Protein AF-A0A4Q3DM27-F1 (afdb_monomer)

Sequence (124 aa):
MTEWLHIIGFGEGELPTLPHADAVIGPQRIIDRLQAASATHARLIPWRSLKLDDMIAHITALRGTRTIMLASGDPLWFGMGATLTRHLASDEFRVTPHASSFQYAAARLRWPLQHVATLSAHAR

Secondary structure (DSSP, 8-state):
----EEEEEE-SSSPPPPPS-SEEEE-HHHHHHHHHTT--SSEEEE---SSHHHHHHHHHTTTTS-EEEEEES-TTSSSHHHHHTTTS-TTTEEEE----HHHHHHHHHT--GGG---------

Nearest PDB structures (foldseek):
  3nut-assembly1_D  TM=7.123E-01  e=5.748E-05  Rhodobacter capsulatus
  2bb3-assembly2_B-3  TM=6.932E-01  e=5.396E-05  Archaeoglobus fulgidus DSM 4304
  1pjs-assembly1_A  TM=6.634E-01  e=4.925E-04  Salmonella enterica subsp. enterica serovar Typhimurium
  2ybq-assembly1_A-2  TM=7.475E-01  e=2.243E-03  Pseudomonas aeruginosa PAO1
  2ybo-assembly1_A-2  TM=7.248E-01  e=4.788E-03  Pseudomonas aeruginosa PAO1

pLDDT: mean 93.36, std 6.55, range [55.78, 98.19]

Structure (mmCIF, N/CA/C/O backbone):
data_AF-A0A4Q3DM27-F1
#
_entry.id   AF-A0A4Q3DM27-F1
#
loop_
_atom_site.group_PDB
_atom_site.id
_atom_site.type_symbol
_atom_site.label_atom_id
_atom_site.label_alt_id
_atom_site.label_comp_id
_atom_site.label_asym_id
_atom_site.label_entity_id
_atom_site.label_seq_id
_atom_site.pdbx_PDB_ins_code
_atom_site.Cartn_x
_atom_site.Cartn_y
_atom_site.Cartn_z
_atom_site.occupancy
_atom_site.B_iso_or_equiv
_atom_site.auth_seq_id
_atom_site.auth_comp_id
_atom_site.auth_asym_id
_atom_site.auth_atom_id
_atom_site.pdbx_PDB_model_num
ATOM 1 N N . MET A 1 1 ? -17.578 -12.152 7.522 1.00 58.34 1 MET A N 1
ATOM 2 C CA . MET A 1 1 ? -17.292 -10.944 8.333 1.00 58.34 1 MET A CA 1
ATOM 3 C C . MET A 1 1 ? -17.288 -9.749 7.380 1.00 58.34 1 MET A C 1
ATOM 5 O O . MET A 1 1 ? -17.387 -9.977 6.182 1.00 58.34 1 MET A O 1
ATOM 9 N N . THR A 1 2 ? -17.304 -8.498 7.844 1.00 83.19 2 THR A N 1
ATOM 10 C CA . THR A 1 2 ? -17.316 -7.331 6.936 1.00 83.19 2 THR A CA 1
ATOM 11 C C . THR A 1 2 ? -15.898 -6.923 6.556 1.00 83.19 2 THR A C 1
ATOM 13 O O . THR A 1 2 ? -15.044 -6.813 7.437 1.00 83.19 2 THR A O 1
ATOM 16 N N . GLU A 1 3 ? -15.678 -6.655 5.269 1.00 93.31 3 GLU A N 1
ATOM 17 C CA . GLU A 1 3 ? -14.461 -6.038 4.740 1.00 93.31 3 GLU A CA 1
ATOM 18 C C . GLU A 1 3 ? -14.107 -4.790 5.562 1.00 93.31 3 GLU A C 1
ATOM 20 O O . GLU A 1 3 ? -14.863 -3.816 5.596 1.00 93.31 3 GLU A O 1
ATOM 25 N N . TRP A 1 4 ? -12.970 -4.829 6.254 1.00 97.25 4 TRP A N 1
ATOM 26 C CA . TRP A 1 4 ? -12.508 -3.722 7.094 1.00 97.25 4 TRP A CA 1
ATOM 27 C C . TRP A 1 4 ? -11.263 -3.049 6.514 1.00 97.25 4 TRP A C 1
ATOM 29 O O . TRP A 1 4 ? -11.008 -1.889 6.830 1.00 97.25 4 TRP A O 1
ATOM 39 N N . LEU A 1 5 ? -10.509 -3.741 5.653 1.00 98.00 5 LEU A N 1
ATOM 40 C CA . LEU A 1 5 ? -9.277 -3.238 5.055 1.00 98.00 5 LEU A CA 1
ATOM 41 C C . LEU A 1 5 ? -9.419 -3.032 3.543 1.00 98.00 5 LEU A C 1
ATOM 43 O O . LEU A 1 5 ? -9.641 -3.971 2.783 1.00 98.00 5 LEU A O 1
ATOM 47 N N . HIS A 1 6 ? -9.177 -1.812 3.075 1.00 97.88 6 HIS A N 1
ATOM 48 C CA . HIS A 1 6 ? -9.073 -1.505 1.652 1.00 97.88 6 HIS A CA 1
ATOM 49 C C . HIS A 1 6 ? -7.629 -1.168 1.291 1.00 97.88 6 HIS A C 1
ATOM 51 O O . HIS A 1 6 ? -7.089 -0.149 1.712 1.00 97.88 6 HIS A O 1
ATOM 57 N N . ILE A 1 7 ? -6.992 -2.023 0.497 1.00 97.56 7 ILE A N 1
ATOM 58 C CA . ILE A 1 7 ? -5.620 -1.821 0.040 1.00 97.56 7 ILE A CA 1
ATOM 59 C C . ILE A 1 7 ? -5.645 -1.100 -1.310 1.00 97.56 7 ILE A C 1
ATOM 61 O O . ILE A 1 7 ? -6.122 -1.656 -2.297 1.00 97.56 7 ILE A O 1
ATOM 65 N N . ILE A 1 8 ? -5.133 0.128 -1.364 1.00 97.44 8 ILE A N 1
ATOM 66 C CA . ILE A 1 8 ? -5.160 0.971 -2.565 1.00 97.44 8 ILE A CA 1
ATOM 67 C C . ILE A 1 8 ? -3.738 1.183 -3.083 1.00 97.44 8 ILE A C 1
ATOM 69 O O . ILE A 1 8 ? -2.877 1.729 -2.386 1.00 97.44 8 ILE A O 1
ATOM 73 N N . GLY A 1 9 ? -3.520 0.760 -4.326 1.00 96.56 9 GLY A N 1
ATOM 74 C CA . GLY A 1 9 ? -2.342 1.089 -5.115 1.00 96.56 9 GLY A CA 1
ATOM 75 C C . GLY A 1 9 ? -2.326 2.563 -5.523 1.00 96.56 9 GLY A C 1
ATOM 76 O O . GLY A 1 9 ? -3.360 3.105 -5.911 1.00 96.56 9 GLY A O 1
ATOM 77 N N . PHE A 1 10 ? -1.165 3.217 -5.483 1.00 94.62 10 PHE A N 1
ATOM 78 C CA . PHE A 1 10 ? -1.011 4.595 -5.967 1.00 94.62 10 PHE A CA 1
ATOM 79 C C . PHE A 1 10 ? 0.326 4.831 -6.687 1.00 94.62 10 PHE A C 1
ATOM 81 O O . PHE A 1 10 ? 1.315 4.136 -6.450 1.00 94.62 10 PHE A O 1
ATOM 88 N N . GLY A 1 11 ? 0.357 5.822 -7.580 1.00 91.00 11 GLY A N 1
ATOM 89 C CA . GLY A 1 11 ? 1.551 6.239 -8.321 1.00 91.00 11 GLY A CA 1
ATOM 90 C C . GLY A 1 11 ? 2.255 7.465 -7.730 1.00 91.00 11 GLY A C 1
ATOM 91 O O . GLY A 1 11 ? 1.799 8.074 -6.771 1.00 91.00 11 GLY A O 1
ATOM 92 N N . GLU A 1 12 ? 3.366 7.875 -8.346 1.00 79.88 12 GLU A N 1
ATOM 93 C CA . GLU A 1 12 ? 4.115 9.092 -7.966 1.00 79.88 12 GLU A CA 1
ATOM 94 C C . GLU A 1 12 ? 3.340 10.404 -8.218 1.00 79.88 12 GLU A C 1
ATOM 96 O O . GLU A 1 12 ? 3.704 11.443 -7.673 1.00 79.88 12 GLU A O 1
ATOM 101 N N . GLY A 1 13 ? 2.284 10.359 -9.036 1.00 83.94 13 GLY A N 1
ATOM 102 C CA . GLY A 1 13 ? 1.507 11.522 -9.463 1.00 83.94 13 GLY A CA 1
ATOM 103 C C . GLY A 1 13 ? 0.513 12.017 -8.413 1.00 83.94 13 GLY A C 1
ATOM 104 O O . GLY A 1 13 ? 0.876 12.335 -7.279 1.00 83.94 13 GLY A O 1
ATOM 105 N N . GLU A 1 14 ? -0.747 12.139 -8.816 1.00 85.75 14 GLU A N 1
ATOM 106 C CA . GLU A 1 14 ? -1.825 12.671 -7.983 1.00 85.75 14 GLU A CA 1
ATOM 107 C C . GLU A 1 14 ? -2.078 11.828 -6.727 1.00 85.75 14 GLU A C 1
ATOM 109 O O . GLU A 1 14 ? -1.765 10.637 -6.664 1.00 85.75 14 GLU A O 1
ATOM 114 N N . LEU A 1 15 ? -2.635 12.475 -5.701 1.00 89.88 15 LEU A N 1
ATOM 115 C CA . LEU A 1 15 ? -3.103 11.762 -4.519 1.00 89.88 15 LEU A CA 1
ATOM 116 C C . LEU A 1 15 ? -4.242 10.817 -4.923 1.00 89.88 15 LEU A C 1
ATOM 118 O O . LEU A 1 15 ? -5.138 11.242 -5.655 1.00 89.88 15 LEU A O 1
ATOM 122 N N . PRO A 1 16 ? -4.247 9.560 -4.446 1.00 87.38 16 PRO A N 1
ATOM 123 C CA . PRO A 1 16 ? -5.356 8.664 -4.725 1.00 87.38 16 PRO A CA 1
ATOM 124 C C . PRO A 1 16 ? -6.637 9.240 -4.121 1.00 87.38 16 PRO A C 1
ATOM 126 O O . PRO A 1 16 ? -6.637 9.724 -2.987 1.00 87.38 16 PRO A O 1
ATOM 129 N N . THR A 1 17 ? -7.746 9.158 -4.854 1.00 88.94 17 THR A N 1
ATOM 130 C CA . THR A 1 17 ? -9.060 9.446 -4.278 1.00 88.94 17 THR A CA 1
ATOM 131 C C . THR A 1 17 ? -9.347 8.419 -3.191 1.00 88.94 17 THR A C 1
ATOM 133 O O . THR A 1 17 ? -9.416 7.217 -3.455 1.00 88.94 17 THR A O 1
ATOM 136 N N . LEU A 1 18 ? -9.498 8.891 -1.957 1.00 94.25 18 LEU A N 1
ATOM 137 C CA . LEU A 1 18 ? -9.753 8.024 -0.819 1.00 94.25 18 LEU A CA 1
ATOM 138 C C . LEU A 1 18 ? -11.265 7.866 -0.629 1.00 94.25 18 LEU A C 1
ATOM 140 O O . LEU A 1 18 ? -11.957 8.874 -0.460 1.00 94.25 18 LEU A O 1
ATOM 144 N N . PRO A 1 19 ? -11.809 6.635 -0.622 1.00 93.75 19 PRO A N 1
ATOM 145 C CA . PRO A 1 19 ? -13.149 6.430 -0.098 1.00 93.75 19 PRO A CA 1
ATOM 146 C C . PRO A 1 19 ? -13.192 6.823 1.383 1.00 93.75 19 PRO A C 1
ATOM 148 O O . PRO A 1 19 ? -12.164 6.977 2.045 1.00 93.75 19 PRO A O 1
ATOM 151 N N . HIS A 1 20 ? -14.399 6.970 1.925 1.00 94.50 20 HIS A N 1
ATOM 152 C CA . HIS A 1 20 ? -14.564 7.209 3.355 1.00 94.50 20 HIS A CA 1
ATOM 153 C C . HIS A 1 20 ? -13.818 6.105 4.137 1.00 94.50 20 HIS A C 1
ATOM 155 O O . HIS A 1 20 ? -13.956 4.927 3.806 1.00 94.50 20 HIS A O 1
ATOM 161 N N . ALA A 1 21 ? -13.062 6.474 5.167 1.00 97.12 21 ALA A N 1
ATOM 162 C CA . ALA A 1 21 ? -12.348 5.559 6.056 1.00 97.12 21 ALA A CA 1
ATOM 163 C C . ALA A 1 21 ? -12.152 6.222 7.421 1.00 97.12 21 ALA A C 1
ATOM 165 O O . ALA A 1 21 ? -12.166 7.448 7.518 1.00 97.12 21 ALA A O 1
ATOM 166 N N . ASP A 1 22 ? -11.946 5.416 8.454 1.00 98.06 22 ASP A N 1
ATOM 167 C CA . ASP A 1 22 ? -11.709 5.901 9.816 1.00 98.06 22 ASP A CA 1
ATOM 168 C C . ASP A 1 22 ? -10.197 6.037 10.076 1.00 98.06 22 ASP A C 1
ATOM 170 O O . ASP A 1 22 ? -9.750 6.882 10.857 1.00 98.06 22 ASP A O 1
ATOM 174 N N . ALA A 1 23 ? -9.388 5.241 9.368 1.00 98.12 23 ALA A N 1
ATOM 175 C CA . ALA A 1 23 ? -7.933 5.307 9.390 1.00 98.12 23 ALA A CA 1
ATOM 176 C C . ALA A 1 23 ? -7.326 5.145 7.989 1.00 98.12 23 ALA A C 1
ATOM 178 O O . ALA A 1 23 ? -7.837 4.399 7.153 1.00 98.12 23 ALA A O 1
ATOM 179 N N . VAL A 1 24 ? -6.195 5.811 7.756 1.00 98.00 24 VAL A N 1
ATOM 180 C CA . VAL A 1 24 ? -5.356 5.635 6.565 1.00 98.00 24 VAL A CA 1
ATOM 181 C C . VAL A 1 24 ? -3.941 5.324 7.023 1.00 98.00 24 VAL A C 1
ATOM 183 O O . VAL A 1 24 ? -3.329 6.131 7.719 1.00 98.00 24 VAL A O 1
ATOM 186 N N . ILE A 1 25 ? -3.413 4.169 6.627 1.00 97.19 25 ILE A N 1
ATOM 187 C CA . ILE A 1 25 ? -2.051 3.735 6.932 1.00 97.19 25 ILE A CA 1
ATOM 188 C C . ILE A 1 25 ? -1.209 3.669 5.658 1.00 97.19 25 ILE A C 1
ATOM 190 O O . ILE A 1 25 ? -1.622 3.093 4.655 1.00 97.19 25 ILE A O 1
ATOM 194 N N . GLY A 1 26 ? -0.016 4.259 5.665 1.00 95.00 26 GLY A N 1
ATOM 195 C CA . GLY A 1 26 ? 0.798 4.363 4.450 1.00 95.00 26 GLY A CA 1
ATOM 196 C C . GLY A 1 26 ? 2.231 4.846 4.690 1.00 95.00 26 GLY A C 1
ATOM 197 O O . GLY A 1 26 ? 2.554 5.301 5.791 1.00 95.00 26 GLY A O 1
ATOM 198 N N . PRO A 1 27 ? 3.102 4.765 3.668 1.00 92.38 27 PRO A N 1
ATOM 199 C CA . PRO A 1 27 ? 4.446 5.335 3.728 1.00 92.38 27 PRO A CA 1
ATOM 200 C C . PRO A 1 27 ? 4.428 6.807 4.168 1.00 92.38 27 PRO A C 1
ATOM 202 O O . PRO A 1 27 ? 3.570 7.565 3.719 1.00 92.38 27 PRO A O 1
ATOM 205 N N . GLN A 1 28 ? 5.403 7.236 4.979 1.00 93.25 28 GLN A N 1
ATOM 206 C CA . GLN A 1 28 ? 5.456 8.604 5.531 1.00 93.25 28 GLN A CA 1
ATOM 207 C C . GLN A 1 28 ? 5.227 9.682 4.458 1.00 93.25 28 GLN A C 1
ATOM 209 O O . GLN A 1 28 ? 4.368 10.540 4.612 1.00 93.25 28 GLN A O 1
ATOM 214 N N . ARG A 1 29 ? 5.896 9.553 3.306 1.00 92.31 29 ARG A N 1
ATOM 215 C CA . ARG A 1 29 ? 5.786 10.500 2.188 1.00 92.31 29 ARG A CA 1
ATOM 216 C C . ARG A 1 29 ? 4.350 10.733 1.705 1.00 92.31 29 ARG A C 1
ATOM 218 O O . ARG A 1 29 ? 4.010 11.863 1.373 1.00 92.31 29 ARG A O 1
ATOM 225 N N . ILE A 1 30 ? 3.521 9.690 1.595 1.00 94.25 30 ILE A N 1
ATOM 226 C CA . ILE A 1 30 ? 2.137 9.873 1.123 1.00 94.25 30 ILE A CA 1
ATOM 227 C C . ILE A 1 30 ? 1.247 10.417 2.241 1.00 94.25 30 ILE A C 1
ATOM 229 O O . ILE A 1 30 ? 0.380 11.242 1.974 1.00 94.25 30 ILE A O 1
ATOM 233 N N . ILE A 1 31 ? 1.512 10.021 3.489 1.00 95.69 31 ILE A N 1
ATOM 234 C CA . ILE A 1 31 ? 0.830 10.556 4.670 1.00 95.69 31 ILE A CA 1
ATOM 235 C C . ILE A 1 31 ? 1.051 12.068 4.789 1.00 95.69 31 ILE A C 1
ATOM 237 O O . ILE A 1 31 ? 0.078 12.806 4.922 1.00 95.69 31 ILE A O 1
ATOM 241 N N . ASP A 1 32 ? 2.289 12.536 4.628 1.00 95.44 32 ASP A N 1
ATOM 242 C CA . ASP A 1 32 ? 2.617 13.965 4.667 1.00 95.44 32 ASP A CA 1
ATOM 243 C C . ASP A 1 32 ? 1.869 14.745 3.578 1.00 95.44 32 ASP A C 1
ATOM 245 O O . ASP A 1 32 ? 1.323 15.819 3.831 1.00 95.44 32 ASP A O 1
ATOM 249 N N . ARG A 1 33 ? 1.780 14.183 2.364 1.00 95.19 33 ARG A N 1
ATOM 250 C CA . ARG A 1 33 ? 1.037 14.800 1.255 1.00 95.19 33 ARG A CA 1
ATOM 251 C C . ARG A 1 33 ? -0.468 14.857 1.525 1.00 95.19 33 ARG A C 1
ATOM 253 O O . ARG A 1 33 ? -1.087 15.873 1.223 1.00 95.19 33 ARG A O 1
ATOM 260 N N . LEU A 1 34 ? -1.056 13.797 2.087 1.00 95.94 34 LEU A N 1
ATOM 261 C CA . LEU A 1 34 ? -2.474 13.776 2.467 1.00 95.94 34 LEU A CA 1
ATOM 262 C C . LEU A 1 34 ? -2.783 14.817 3.544 1.00 95.94 34 LEU A C 1
ATOM 264 O O . LEU A 1 34 ? -3.807 15.494 3.457 1.00 95.94 34 LEU A O 1
ATOM 268 N N . GLN A 1 35 ? -1.887 14.958 4.523 1.00 95.75 35 GLN A N 1
ATOM 269 C CA . GLN A 1 35 ? -2.005 15.950 5.585 1.00 95.75 35 GLN A CA 1
ATOM 270 C C . GLN A 1 35 ? -1.899 17.375 5.029 1.00 95.75 35 GLN A C 1
ATOM 272 O O . GLN A 1 35 ? -2.764 18.201 5.306 1.00 95.75 35 GLN A O 1
ATOM 277 N N . ALA A 1 36 ? -0.890 17.655 4.199 1.00 96.12 36 ALA A N 1
ATOM 278 C CA . ALA A 1 36 ? -0.696 18.971 3.588 1.00 96.12 36 ALA A CA 1
ATOM 279 C C . ALA A 1 36 ? -1.876 19.390 2.696 1.00 96.12 36 ALA A C 1
ATOM 281 O O . ALA A 1 36 ? -2.248 20.560 2.672 1.00 96.12 36 ALA A O 1
ATOM 282 N N . ALA A 1 37 ? -2.487 18.436 1.990 1.00 95.06 37 ALA A N 1
ATOM 283 C CA . ALA A 1 37 ? -3.646 18.684 1.137 1.00 95.06 37 ALA A CA 1
ATOM 284 C C . ALA A 1 37 ? -4.987 18.675 1.891 1.00 95.06 37 ALA A C 1
ATOM 286 O O . ALA A 1 37 ? -6.014 18.940 1.273 1.00 95.06 37 ALA A O 1
ATOM 287 N N . SER A 1 38 ? -5.006 18.339 3.190 1.00 94.00 38 SER A N 1
ATOM 288 C CA . SER A 1 38 ? -6.245 18.113 3.956 1.00 94.00 38 SER A CA 1
ATOM 289 C C . SER A 1 38 ? -7.220 17.174 3.221 1.00 94.00 38 SER A C 1
ATOM 291 O O . SER A 1 38 ? -8.426 17.402 3.175 1.00 94.00 38 SER A O 1
ATOM 293 N N . ALA A 1 39 ? -6.683 16.113 2.610 1.00 92.56 39 ALA A N 1
ATOM 294 C CA . ALA A 1 39 ? -7.409 15.255 1.669 1.00 92.56 39 ALA A CA 1
ATOM 295 C C . ALA A 1 39 ? -8.435 14.313 2.332 1.00 92.56 39 ALA A C 1
ATOM 297 O O . ALA A 1 39 ? -9.211 13.656 1.642 1.00 92.56 39 ALA A O 1
ATOM 298 N N . THR A 1 40 ? -8.415 14.188 3.662 1.00 95.38 40 THR A N 1
ATOM 299 C CA . THR A 1 40 ? -9.317 13.318 4.425 1.00 95.38 40 THR A CA 1
ATOM 300 C C . THR A 1 40 ? -9.388 13.741 5.893 1.00 95.38 40 THR A C 1
ATOM 302 O O . THR A 1 40 ? -8.444 14.323 6.422 1.00 95.38 40 THR A O 1
ATOM 305 N N . HIS A 1 41 ? -10.489 13.394 6.561 1.00 95.19 41 HIS A N 1
ATOM 306 C CA . HIS A 1 41 ? -10.648 13.507 8.017 1.00 95.19 41 HIS A CA 1
ATOM 307 C C . HIS A 1 41 ? -10.247 12.225 8.770 1.00 95.19 41 HIS A C 1
ATOM 309 O O . HIS A 1 41 ? -10.320 12.181 9.997 1.00 95.19 41 HIS A O 1
ATOM 315 N N . ALA A 1 42 ? -9.860 11.167 8.052 1.00 97.50 42 ALA A N 1
ATOM 316 C CA . ALA A 1 42 ? -9.429 9.910 8.650 1.00 97.50 42 ALA A CA 1
ATOM 317 C C . ALA A 1 42 ? -8.154 10.090 9.486 1.00 97.50 42 ALA A C 1
ATOM 319 O O . ALA A 1 42 ? -7.293 10.919 9.177 1.00 97.50 42 ALA A O 1
ATOM 320 N N . ARG A 1 43 ? -7.973 9.242 10.504 1.00 97.75 43 ARG A N 1
ATOM 321 C CA . ARG A 1 43 ? -6.721 9.203 11.266 1.00 97.75 43 ARG A CA 1
ATOM 322 C C . ARG A 1 43 ? -5.576 8.749 10.358 1.00 97.75 43 ARG A C 1
ATOM 324 O O . ARG A 1 43 ? -5.569 7.606 9.902 1.00 97.75 43 ARG A O 1
ATOM 331 N N . LEU A 1 44 ? -4.591 9.617 10.142 1.00 97.62 44 LEU A N 1
ATOM 332 C CA . LEU A 1 44 ? -3.404 9.311 9.346 1.00 97.62 44 LEU A CA 1
ATOM 333 C C . LEU A 1 44 ? -2.350 8.586 10.193 1.00 97.62 44 LEU A C 1
ATOM 335 O O . LEU A 1 44 ? -1.961 9.051 11.263 1.00 97.62 44 LEU A O 1
ATOM 339 N N . ILE A 1 45 ? -1.893 7.430 9.716 1.00 96.69 45 ILE A N 1
ATOM 340 C CA . ILE A 1 45 ? -0.976 6.538 10.426 1.00 96.69 45 ILE A CA 1
ATOM 341 C C . ILE A 1 45 ? 0.239 6.271 9.525 1.00 96.69 45 ILE A C 1
ATOM 343 O O . ILE A 1 45 ? 0.158 5.467 8.593 1.00 96.69 45 ILE A O 1
ATOM 347 N N . PRO A 1 46 ? 1.393 6.907 9.773 1.00 95.38 46 PRO A N 1
ATOM 348 C CA . PRO A 1 46 ? 2.609 6.548 9.064 1.00 95.38 46 PRO A CA 1
ATOM 349 C C . PRO A 1 46 ? 3.114 5.173 9.501 1.00 95.38 46 PRO A C 1
ATOM 351 O O . PRO A 1 46 ? 2.867 4.709 10.621 1.00 95.38 46 PRO A O 1
ATOM 354 N N . TRP A 1 47 ? 3.847 4.510 8.611 1.00 89.81 47 TRP A N 1
ATOM 355 C CA . TRP A 1 47 ? 4.496 3.242 8.931 1.00 89.81 47 TRP A CA 1
ATOM 356 C C . TRP A 1 47 ? 5.599 3.469 9.961 1.00 89.81 47 TRP A C 1
ATOM 358 O O . TRP A 1 47 ? 6.448 4.339 9.794 1.00 89.81 47 TRP A O 1
ATOM 368 N N . ARG A 1 48 ? 5.564 2.686 11.043 1.00 81.44 48 ARG A N 1
ATOM 369 C CA . ARG A 1 48 ? 6.406 2.897 12.232 1.00 81.44 48 ARG A CA 1
ATOM 370 C C . ARG A 1 48 ? 7.657 2.020 12.279 1.00 81.44 48 ARG A C 1
ATOM 372 O O . ARG A 1 48 ? 8.572 2.321 13.033 1.00 81.44 48 ARG A O 1
ATOM 379 N N . SER A 1 49 ? 7.685 0.935 11.510 1.00 82.38 49 SER A N 1
ATOM 380 C CA . SER A 1 49 ? 8.783 -0.033 11.470 1.00 82.38 49 SER A CA 1
ATOM 381 C C . SER A 1 49 ? 9.011 -0.478 10.031 1.00 82.38 49 SER A C 1
ATOM 383 O O . SER A 1 49 ? 8.070 -0.510 9.239 1.00 82.38 49 SER A O 1
ATOM 385 N N . LEU A 1 50 ? 10.260 -0.814 9.709 1.00 79.19 50 LEU A N 1
ATOM 386 C CA . LEU A 1 50 ? 10.632 -1.485 8.460 1.00 79.19 50 LEU A CA 1
ATOM 387 C C . LEU A 1 50 ? 10.639 -3.013 8.614 1.00 79.19 50 LEU A C 1
ATOM 389 O O . LEU A 1 50 ? 10.842 -3.729 7.635 1.00 79.19 50 LEU A O 1
ATOM 393 N N . LYS A 1 51 ? 10.441 -3.527 9.836 1.00 89.50 51 LYS A N 1
ATOM 394 C CA . LYS A 1 51 ? 10.336 -4.965 10.076 1.00 89.50 51 LYS A CA 1
ATOM 395 C C . LYS A 1 51 ? 8.956 -5.447 9.659 1.00 89.50 51 LYS A C 1
ATOM 397 O O . LYS A 1 51 ? 7.938 -4.904 10.086 1.00 89.50 51 LYS A O 1
ATOM 402 N N . LEU A 1 52 ? 8.945 -6.502 8.852 1.00 88.75 52 LEU A N 1
ATOM 403 C CA . LEU A 1 52 ? 7.726 -7.050 8.272 1.00 88.75 52 LEU A CA 1
ATOM 404 C C . LEU A 1 52 ? 6.700 -7.464 9.338 1.00 88.75 52 LEU A C 1
ATOM 406 O O . LEU A 1 52 ? 5.530 -7.108 9.225 1.00 88.75 52 LEU A O 1
ATOM 410 N N . ASP A 1 53 ? 7.145 -8.160 10.384 1.00 91.44 53 ASP A N 1
ATOM 411 C CA . ASP A 1 53 ? 6.258 -8.666 11.437 1.00 91.44 53 ASP A CA 1
ATOM 412 C C . ASP A 1 53 ? 5.590 -7.531 12.223 1.00 91.44 53 ASP A C 1
ATOM 414 O O . ASP A 1 53 ? 4.382 -7.568 12.454 1.00 91.44 53 ASP A O 1
ATOM 418 N N . ASP A 1 54 ? 6.340 -6.472 12.548 1.00 91.75 54 ASP A N 1
ATOM 419 C CA . ASP A 1 54 ? 5.800 -5.284 13.221 1.00 91.75 54 ASP A CA 1
ATOM 420 C C . ASP A 1 54 ? 4.735 -4.597 12.359 1.00 91.75 54 ASP A C 1
ATOM 42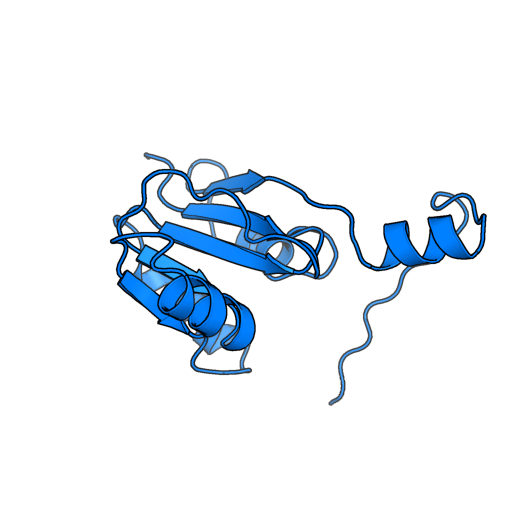2 O O . ASP A 1 54 ? 3.708 -4.137 12.859 1.00 91.75 54 ASP A O 1
ATOM 426 N N . MET A 1 55 ? 4.968 -4.524 11.047 1.00 91.56 55 MET A N 1
ATOM 427 C CA . MET A 1 55 ? 4.017 -3.935 10.110 1.00 91.56 55 MET A CA 1
ATOM 428 C C . MET A 1 55 ? 2.730 -4.759 10.021 1.00 91.56 55 MET A C 1
ATOM 430 O O . MET A 1 55 ? 1.640 -4.189 10.059 1.00 91.56 55 MET A O 1
ATOM 434 N N . ILE A 1 56 ? 2.838 -6.090 9.950 1.00 94.06 56 ILE A N 1
ATOM 435 C CA . ILE A 1 56 ? 1.678 -6.994 9.950 1.00 94.06 56 ILE A CA 1
ATOM 436 C C . ILE A 1 56 ? 0.901 -6.857 11.263 1.00 94.06 56 ILE A C 1
ATOM 438 O O . ILE A 1 56 ? -0.322 -6.703 11.238 1.00 94.06 56 ILE A O 1
ATOM 442 N N . ALA A 1 57 ? 1.592 -6.864 12.404 1.00 93.69 57 ALA A N 1
ATOM 443 C CA . ALA A 1 57 ? 0.975 -6.693 13.716 1.00 93.69 57 ALA A CA 1
ATOM 444 C C . ALA A 1 57 ? 0.235 -5.349 13.818 1.00 93.69 57 ALA A C 1
ATOM 446 O O . ALA A 1 57 ? -0.905 -5.290 14.274 1.00 93.69 57 ALA A O 1
ATOM 447 N N . HIS A 1 58 ? 0.840 -4.271 13.317 1.00 93.12 58 HIS A N 1
ATOM 448 C CA . HIS A 1 58 ? 0.225 -2.948 13.327 1.00 93.12 58 HIS A CA 1
ATOM 449 C C . HIS A 1 58 ? -1.038 -2.876 12.455 1.00 93.12 58 HIS A C 1
ATOM 451 O O . HIS A 1 58 ? -2.033 -2.292 12.876 1.00 93.12 58 HIS A O 1
ATOM 457 N N . ILE A 1 59 ? -1.023 -3.489 11.268 1.00 94.88 59 ILE A N 1
ATOM 458 C CA . ILE A 1 59 ? -2.188 -3.523 10.371 1.00 94.88 59 ILE A CA 1
ATOM 459 C C . ILE A 1 59 ? -3.301 -4.384 10.973 1.00 94.88 59 ILE A C 1
ATOM 461 O O . ILE A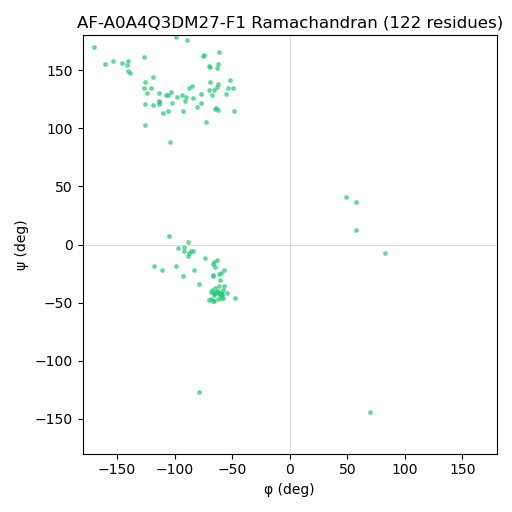 1 59 ? -4.449 -3.958 11.030 1.00 94.88 59 ILE A O 1
ATOM 465 N N . THR A 1 60 ? -2.973 -5.580 11.461 1.00 94.75 60 THR A N 1
ATOM 466 C CA . THR A 1 60 ? -3.962 -6.510 12.034 1.00 94.75 60 THR A CA 1
ATOM 467 C C . THR A 1 60 ? -4.593 -5.988 13.326 1.00 94.75 60 THR A C 1
ATOM 469 O O . THR A 1 6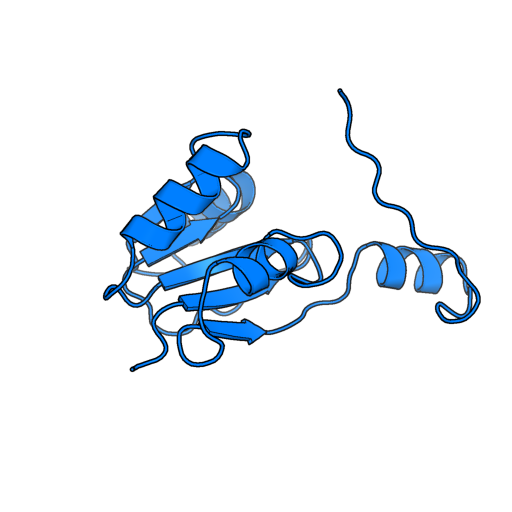0 ? -5.754 -6.290 13.591 1.00 94.75 60 THR A O 1
ATOM 472 N N . ALA A 1 61 ? -3.895 -5.136 14.084 1.00 95.19 61 ALA A N 1
ATOM 473 C CA . ALA A 1 61 ? -4.453 -4.433 15.240 1.00 95.19 61 ALA A CA 1
ATOM 474 C C . ALA A 1 61 ? -5.558 -3.416 14.880 1.00 95.19 61 ALA A C 1
ATOM 476 O O . ALA A 1 61 ? -6.291 -2.981 15.764 1.00 95.19 61 ALA A O 1
ATOM 477 N N . LEU A 1 62 ? -5.699 -3.041 13.602 1.00 96.06 62 LEU A N 1
ATOM 478 C CA . LEU A 1 62 ? -6.775 -2.172 13.111 1.00 96.06 62 LEU A CA 1
ATOM 479 C C . LEU A 1 62 ? -8.038 -2.951 12.705 1.00 96.06 62 LEU A C 1
ATOM 481 O O . LEU A 1 62 ? -9.004 -2.335 12.253 1.00 96.06 62 LEU A O 1
ATOM 485 N N . ARG A 1 63 ? -8.065 -4.283 12.870 1.00 96.25 63 ARG A N 1
ATOM 486 C CA . ARG A 1 63 ? -9.264 -5.104 12.635 1.00 96.25 63 ARG A CA 1
ATOM 487 C C . ARG A 1 63 ? -10.488 -4.509 13.336 1.00 96.25 63 ARG A C 1
ATOM 489 O O . ARG A 1 63 ? -10.424 -4.105 14.493 1.00 96.25 63 ARG A O 1
ATOM 496 N N . GLY A 1 64 ? -11.607 -4.452 12.616 1.00 95.38 64 GLY A N 1
ATOM 497 C CA . GLY A 1 64 ? -12.845 -3.814 13.084 1.00 95.38 64 GLY A CA 1
ATOM 498 C C . GLY A 1 64 ? -12.895 -2.292 12.899 1.00 95.38 64 GLY A C 1
ATOM 499 O O . GLY A 1 64 ? -13.954 -1.704 13.083 1.00 95.38 64 GLY A O 1
ATOM 500 N N . THR A 1 65 ? -11.795 -1.654 12.485 1.00 96.88 65 THR A N 1
ATOM 501 C CA . THR A 1 65 ? -11.760 -0.250 12.052 1.00 96.88 65 THR A CA 1
ATOM 502 C C . THR A 1 65 ? -11.685 -0.193 10.535 1.00 96.88 65 THR A C 1
ATOM 504 O O . THR A 1 65 ? -10.828 -0.845 9.933 1.00 96.88 65 THR A O 1
ATOM 507 N N . ARG A 1 66 ? -12.527 0.618 9.893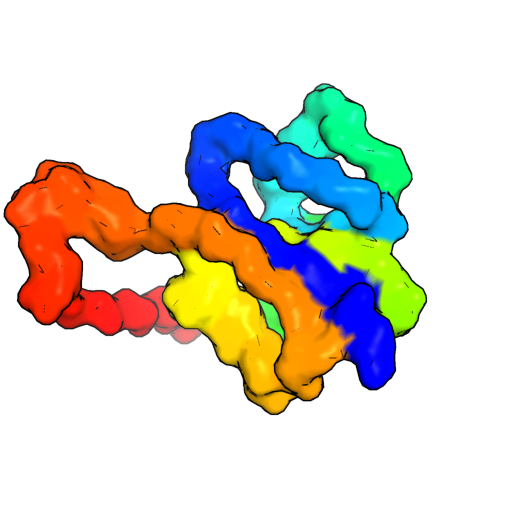 1.00 97.69 66 ARG A N 1
ATOM 508 C CA . ARG A 1 66 ? -12.521 0.732 8.435 1.00 97.69 66 ARG A CA 1
ATOM 509 C C . ARG A 1 66 ? -11.285 1.497 7.975 1.00 97.69 66 ARG A C 1
ATOM 511 O O . ARG A 1 66 ? -11.185 2.714 8.136 1.00 97.69 66 ARG A O 1
ATOM 518 N N . THR A 1 67 ? -10.335 0.765 7.420 1.00 98.19 67 THR A N 1
ATOM 519 C CA . THR A 1 67 ? -8.964 1.218 7.212 1.00 98.19 67 THR A CA 1
ATOM 520 C C . THR A 1 67 ? -8.612 1.188 5.735 1.00 98.19 67 THR A C 1
ATOM 522 O O . THR A 1 67 ? -8.848 0.193 5.054 1.00 98.19 67 THR A O 1
ATOM 525 N N . ILE A 1 68 ? -7.978 2.251 5.247 1.00 98.12 68 ILE A N 1
ATOM 526 C CA . ILE A 1 68 ? -7.290 2.245 3.956 1.00 98.12 68 ILE A CA 1
ATOM 527 C C . ILE A 1 68 ? -5.802 2.009 4.192 1.00 98.12 68 ILE A C 1
ATOM 529 O O . ILE A 1 68 ? -5.172 2.754 4.939 1.00 98.12 68 ILE A O 1
ATOM 533 N N . MET A 1 69 ? -5.223 1.016 3.519 1.00 97.31 69 MET A N 1
ATOM 534 C CA . MET A 1 69 ? -3.773 0.872 3.409 1.00 97.31 69 MET A CA 1
ATOM 535 C C . MET A 1 69 ? -3.307 1.357 2.039 1.00 97.31 69 MET A C 1
ATOM 537 O O . MET A 1 69 ? -3.710 0.813 1.014 1.00 97.31 69 MET A O 1
ATOM 541 N N . LEU A 1 70 ? -2.414 2.340 2.023 1.00 96.44 70 LEU A N 1
ATOM 542 C CA . LEU A 1 70 ? -1.794 2.838 0.802 1.00 96.44 70 LEU A CA 1
ATOM 543 C C . LEU A 1 70 ? -0.512 2.068 0.497 1.00 96.44 70 LEU A C 1
ATOM 545 O O . LEU A 1 70 ? 0.390 1.987 1.334 1.00 96.44 70 LEU A O 1
ATOM 549 N N . ALA A 1 71 ? -0.423 1.544 -0.722 1.00 94.00 71 ALA A N 1
ATOM 550 C CA . ALA A 1 71 ? 0.751 0.858 -1.243 1.00 94.00 71 ALA A CA 1
ATOM 551 C C . ALA A 1 71 ? 1.177 1.476 -2.580 1.00 94.00 71 ALA A C 1
ATOM 553 O O . ALA A 1 71 ? 0.348 1.740 -3.445 1.00 94.00 71 ALA A O 1
ATOM 554 N N . SER A 1 72 ? 2.473 1.720 -2.761 1.00 91.81 72 SER A N 1
ATOM 555 C CA . SER A 1 72 ? 2.990 2.245 -4.027 1.00 91.81 72 SER A CA 1
ATOM 556 C C . SER A 1 72 ? 2.896 1.181 -5.128 1.00 91.81 72 SER A C 1
ATOM 558 O O . SER A 1 72 ? 3.338 0.051 -4.926 1.00 91.81 72 SER A O 1
ATOM 560 N N . GLY A 1 73 ? 2.398 1.550 -6.308 1.00 94.50 73 GLY A N 1
ATOM 561 C CA . GLY A 1 73 ? 2.225 0.641 -7.442 1.00 94.50 73 GLY A CA 1
ATOM 562 C C . GLY A 1 73 ? 1.124 -0.397 -7.214 1.00 94.50 73 GLY A C 1
ATOM 563 O O . GLY A 1 73 ? 0.098 -0.096 -6.609 1.00 94.50 73 GLY A O 1
ATOM 564 N N . ASP A 1 74 ? 1.328 -1.616 -7.712 1.00 96.06 74 ASP A N 1
ATOM 565 C CA . ASP A 1 74 ? 0.386 -2.722 -7.523 1.00 96.06 74 ASP A CA 1
ATOM 566 C C . ASP A 1 74 ? 0.581 -3.354 -6.130 1.00 96.06 74 ASP A C 1
ATOM 568 O O . ASP A 1 74 ? 1.656 -3.904 -5.859 1.00 96.06 74 ASP A O 1
ATOM 572 N N . PRO A 1 75 ? -0.435 -3.340 -5.242 1.00 96.44 75 PRO A N 1
ATOM 573 C CA . PRO A 1 75 ? -0.307 -3.908 -3.903 1.00 96.44 75 PRO A CA 1
ATOM 574 C C . PRO A 1 75 ? 0.035 -5.403 -3.864 1.00 96.44 75 PRO A C 1
ATOM 576 O O . PRO A 1 75 ? 0.580 -5.871 -2.858 1.00 96.44 75 PRO A O 1
ATOM 579 N N . LEU A 1 76 ? -0.296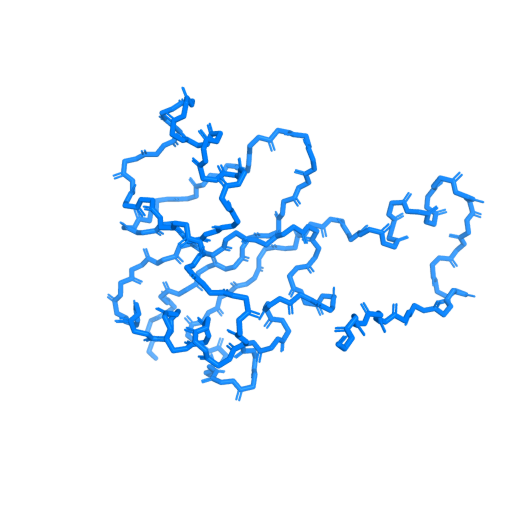 -6.152 -4.920 1.00 96.31 76 LEU A N 1
ATOM 580 C CA . LEU A 1 76 ? -0.082 -7.596 -5.014 1.00 96.31 76 LEU A CA 1
ATOM 581 C C . LEU A 1 76 ? 1.203 -7.971 -5.767 1.00 96.31 76 LEU A C 1
ATOM 583 O O . LEU A 1 76 ? 1.555 -9.149 -5.809 1.00 96.31 76 LEU A O 1
ATOM 587 N N . TRP A 1 77 ? 1.953 -7.001 -6.299 1.00 94.94 77 TRP A N 1
ATOM 588 C CA . TRP A 1 77 ? 3.200 -7.255 -7.027 1.00 94.94 77 TRP A CA 1
ATOM 589 C C . TRP A 1 77 ? 4.431 -6.923 -6.172 1.00 94.94 77 TRP A C 1
ATOM 591 O O . TRP A 1 77 ? 4.928 -5.799 -6.181 1.00 94.94 77 TRP A O 1
ATOM 601 N N . PHE A 1 78 ? 4.906 -7.903 -5.393 1.00 92.81 78 PHE A N 1
ATOM 602 C CA . PHE A 1 78 ? 5.961 -7.745 -4.367 1.00 92.81 78 PHE A CA 1
ATOM 603 C C . PHE A 1 78 ? 5.649 -6.706 -3.267 1.00 92.81 78 PHE A C 1
ATOM 605 O O . PHE A 1 78 ? 6.527 -6.33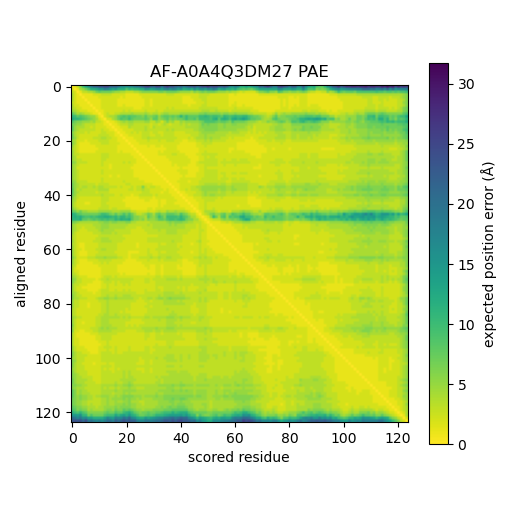2 -2.491 1.00 92.81 78 PHE A O 1
ATOM 612 N N . GLY A 1 79 ? 4.401 -6.241 -3.186 1.00 91.31 79 GLY A N 1
ATOM 613 C CA . GLY A 1 79 ? 3.937 -5.277 -2.194 1.00 91.31 79 GLY A CA 1
ATOM 614 C C . GLY A 1 79 ? 3.424 -5.918 -0.903 1.00 91.31 79 GLY A C 1
ATOM 615 O O . GLY A 1 79 ? 3.294 -7.137 -0.773 1.00 91.31 79 GLY A O 1
ATOM 616 N N . MET A 1 80 ? 3.062 -5.070 0.063 1.00 91.56 80 MET A N 1
ATOM 617 C CA . MET A 1 80 ? 2.506 -5.535 1.339 1.00 91.56 80 MET A CA 1
ATOM 618 C C . MET A 1 80 ? 1.138 -6.202 1.215 1.00 91.56 80 MET A C 1
ATOM 620 O O . MET A 1 80 ? 0.823 -7.065 2.032 1.00 91.56 80 MET A O 1
ATOM 624 N N . GLY A 1 81 ? 0.350 -5.871 0.187 1.00 94.25 81 GLY A N 1
ATOM 625 C CA . GLY A 1 81 ? -0.907 -6.568 -0.083 1.00 94.25 81 GLY A CA 1
ATOM 626 C C . GLY A 1 81 ? -0.679 -8.055 -0.351 1.00 94.25 81 GLY A C 1
ATOM 627 O O . GLY A 1 81 ? -1.354 -8.885 0.252 1.00 94.25 81 GLY A O 1
ATOM 628 N N . ALA A 1 82 ? 0.340 -8.398 -1.150 1.00 94.56 82 ALA A N 1
ATOM 629 C CA . ALA A 1 82 ? 0.730 -9.787 -1.402 1.00 94.56 82 ALA A CA 1
ATOM 630 C C . ALA A 1 82 ? 1.080 -10.526 -0.105 1.00 94.56 82 ALA A C 1
ATOM 632 O O . ALA A 1 82 ? 0.715 -11.688 0.068 1.00 94.56 82 ALA A O 1
ATOM 633 N N . THR A 1 83 ? 1.756 -9.857 0.832 1.00 94.00 83 THR A N 1
ATOM 634 C CA . THR A 1 83 ? 2.049 -10.449 2.140 1.00 94.00 83 THR A CA 1
ATOM 635 C C . THR A 1 83 ? 0.788 -10.683 2.957 1.00 94.00 83 THR A C 1
ATOM 637 O O . THR A 1 83 ? 0.588 -11.798 3.433 1.00 94.00 83 THR A O 1
ATOM 640 N N . LEU A 1 84 ? -0.089 -9.686 3.070 1.00 95.31 84 LEU A N 1
ATOM 641 C CA . LEU A 1 84 ? -1.304 -9.781 3.881 1.00 95.31 84 LEU A CA 1
ATOM 642 C C . LEU A 1 84 ? -2.273 -10.874 3.423 1.00 95.31 84 LEU A C 1
ATOM 644 O O . LEU A 1 84 ? -2.986 -11.412 4.264 1.00 95.31 84 LEU A O 1
ATOM 648 N N . THR A 1 85 ? -2.249 -11.272 2.147 1.00 95.44 85 THR A N 1
ATOM 649 C CA . THR A 1 85 ? -3.059 -12.407 1.660 1.00 95.44 85 THR A CA 1
ATOM 650 C C . THR A 1 85 ? -2.798 -13.721 2.408 1.00 95.44 85 THR A C 1
ATOM 652 O O . THR A 1 85 ? -3.654 -14.597 2.418 1.00 95.44 85 THR A O 1
ATOM 655 N N . ARG A 1 86 ? -1.636 -13.863 3.064 1.00 94.31 86 ARG A N 1
ATOM 656 C CA . ARG A 1 86 ? -1.291 -15.033 3.890 1.00 94.31 86 ARG A CA 1
ATOM 657 C C . ARG A 1 86 ? -1.737 -14.914 5.352 1.00 94.31 86 ARG A C 1
ATOM 659 O O . ARG A 1 86 ? -1.638 -15.889 6.086 1.00 94.31 86 ARG A O 1
ATOM 666 N N . HIS A 1 87 ? -2.183 -13.733 5.783 1.00 95.00 87 HIS A N 1
ATOM 667 C CA . HIS A 1 87 ? -2.516 -13.424 7.182 1.00 95.00 87 HIS A CA 1
ATOM 668 C C . HIS A 1 87 ? -3.989 -13.047 7.395 1.00 95.00 87 HIS A C 1
ATOM 670 O O . HIS A 1 87 ? -4.466 -13.076 8.531 1.00 95.00 87 HIS A O 1
ATOM 676 N N . LEU A 1 88 ? -4.694 -12.674 6.327 1.00 95.44 88 LEU A N 1
ATOM 677 C CA . LEU A 1 88 ? -6.089 -12.244 6.349 1.00 95.44 88 LEU A CA 1
ATOM 678 C C . LEU A 1 88 ? -6.944 -13.180 5.495 1.00 95.44 88 LEU A C 1
ATOM 680 O O . LEU A 1 88 ? -6.503 -13.633 4.437 1.00 95.44 88 LEU A O 1
ATOM 684 N N . ALA A 1 89 ? -8.177 -13.436 5.930 1.00 95.56 89 ALA A N 1
ATOM 685 C CA . ALA A 1 89 ? -9.156 -14.119 5.095 1.00 95.56 89 ALA A CA 1
ATOM 686 C C . ALA A 1 89 ? -9.592 -13.216 3.928 1.00 95.56 89 ALA A C 1
ATOM 688 O O . ALA A 1 89 ? -9.565 -11.989 4.022 1.00 95.56 89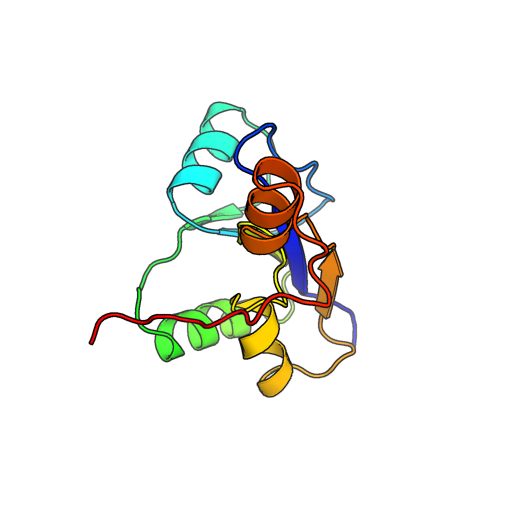 ALA A O 1
ATOM 689 N N . SER A 1 90 ? -10.006 -13.817 2.812 1.00 93.81 90 SER A N 1
ATOM 690 C CA . SER A 1 90 ? -10.355 -13.076 1.592 1.00 93.81 90 SER A CA 1
ATOM 691 C C . SER A 1 90 ? -11.570 -12.153 1.738 1.00 93.81 90 SER A C 1
ATOM 693 O O . SER A 1 90 ? -11.742 -11.265 0.914 1.00 93.81 90 SER A O 1
ATOM 695 N N . ASP A 1 91 ? -12.423 -12.361 2.746 1.00 95.75 91 ASP A N 1
ATOM 696 C CA . ASP A 1 91 ? -13.571 -11.495 3.051 1.00 95.75 91 ASP A CA 1
ATOM 697 C C . ASP A 1 91 ? -13.213 -10.319 3.980 1.00 95.75 91 ASP A C 1
ATOM 699 O O . ASP A 1 91 ? -14.038 -9.435 4.204 1.00 95.75 91 ASP A O 1
ATOM 703 N N . GLU A 1 92 ? -11.991 -10.278 4.518 1.00 97.12 92 GLU A N 1
ATOM 704 C CA . GLU A 1 92 ? -11.539 -9.205 5.410 1.00 97.12 92 GLU A CA 1
ATOM 705 C C . GLU A 1 92 ? -11.033 -7.969 4.662 1.00 97.12 92 GLU A C 1
ATOM 707 O O . GLU A 1 92 ? -10.985 -6.877 5.242 1.00 97.12 92 GLU A O 1
ATOM 712 N N . PHE A 1 93 ? -10.636 -8.124 3.396 1.00 97.06 93 PHE A N 1
ATOM 713 C CA . PHE A 1 93 ? -9.996 -7.059 2.639 1.00 97.06 93 PHE A CA 1
ATOM 714 C C . PHE A 1 93 ? -10.355 -7.066 1.156 1.00 97.06 93 PHE A C 1
ATOM 716 O O . PHE A 1 93 ? -10.648 -8.101 0.565 1.00 97.06 93 PHE A O 1
ATOM 723 N N . ARG A 1 94 ? -10.220 -5.896 0.530 1.00 96.81 94 ARG A N 1
ATOM 724 C CA . ARG A 1 94 ? -10.230 -5.747 -0.931 1.00 96.81 94 ARG A CA 1
ATOM 725 C C . ARG A 1 94 ? -9.006 -4.992 -1.421 1.00 96.81 94 ARG A C 1
ATOM 727 O O . ARG A 1 94 ? -8.369 -4.252 -0.667 1.00 96.81 94 ARG A O 1
ATOM 734 N N . VAL A 1 95 ? -8.721 -5.128 -2.712 1.00 97.06 95 VAL A N 1
ATOM 735 C CA . VAL A 1 95 ? -7.577 -4.486 -3.366 1.00 97.06 95 VAL A CA 1
ATOM 736 C C . VAL A 1 95 ? -8.041 -3.645 -4.550 1.00 97.06 95 VAL A C 1
ATOM 738 O O . VAL A 1 95 ? -8.768 -4.129 -5.415 1.00 97.06 95 VAL A O 1
ATOM 741 N N . THR A 1 96 ? -7.584 -2.396 -4.613 1.00 96.75 96 THR A N 1
ATOM 742 C CA . THR A 1 96 ? -7.646 -1.563 -5.818 1.00 96.75 96 THR A CA 1
ATOM 743 C C . THR A 1 96 ? -6.241 -1.467 -6.408 1.00 96.75 96 THR A C 1
ATOM 745 O O . THR A 1 96 ? -5.355 -0.922 -5.745 1.00 96.75 96 THR A O 1
ATOM 748 N N . PRO A 1 97 ? -6.008 -2.010 -7.616 1.00 96.06 97 PRO A N 1
ATOM 749 C CA . PRO A 1 97 ? -4.683 -2.025 -8.213 1.00 96.06 97 PRO A CA 1
ATOM 750 C C . PRO A 1 97 ? -4.290 -0.647 -8.752 1.00 96.06 97 PRO A C 1
ATOM 752 O O . PRO A 1 97 ? -5.130 0.206 -9.036 1.00 96.06 97 PRO A O 1
ATOM 755 N N . HIS A 1 98 ? -2.991 -0.478 -8.963 1.00 95.50 98 HIS A N 1
ATOM 756 C CA . HIS A 1 98 ? -2.398 0.600 -9.742 1.00 95.50 98 HIS A CA 1
ATOM 757 C C . HIS A 1 98 ? -1.230 0.020 -10.545 1.00 95.50 98 HIS A C 1
ATOM 759 O O . HIS A 1 98 ? -0.688 -1.018 -10.173 1.00 95.50 98 HIS A O 1
ATOM 765 N N . ALA A 1 99 ? -0.824 0.672 -11.637 1.00 95.25 99 ALA A N 1
ATOM 766 C CA . ALA A 1 99 ? 0.305 0.206 -12.438 1.00 95.25 99 ALA A CA 1
ATOM 767 C C . ALA A 1 99 ? 1.575 0.038 -11.579 1.00 95.25 99 ALA A C 1
ATOM 769 O O . ALA A 1 99 ? 1.965 0.954 -10.844 1.00 95.25 99 ALA A O 1
ATOM 770 N N . SER A 1 100 ? 2.213 -1.130 -11.677 1.00 94.94 100 SER A N 1
ATOM 771 C CA . SER A 1 100 ? 3.454 -1.467 -10.981 1.00 94.94 100 SER A CA 1
ATOM 772 C C . SER A 1 100 ? 4.670 -0.772 -11.603 1.00 94.94 100 SER A C 1
ATOM 774 O O . SER A 1 100 ? 4.649 -0.321 -12.753 1.00 94.94 100 SER A O 1
ATOM 776 N N . SER A 1 101 ? 5.779 -0.724 -10.861 1.00 93.88 101 SER A N 1
ATOM 777 C CA . SER A 1 101 ? 7.057 -0.212 -11.376 1.00 93.88 101 SER A CA 1
ATOM 778 C C . SER A 1 101 ? 7.525 -0.967 -12.625 1.00 93.88 101 SER A C 1
ATOM 780 O O . SER A 1 101 ? 8.045 -0.347 -13.552 1.00 93.88 101 SER A O 1
ATOM 782 N N . PHE A 1 102 ? 7.279 -2.279 -12.701 1.00 95.38 102 PHE A N 1
ATOM 783 C CA . PHE A 1 102 ? 7.610 -3.092 -13.871 1.00 95.38 102 PHE A CA 1
ATOM 784 C C . PHE A 1 102 ? 6.755 -2.744 -15.085 1.00 95.38 102 PHE A C 1
ATOM 786 O O . PHE A 1 102 ? 7.299 -2.631 -16.179 1.00 95.38 102 PHE A O 1
ATOM 793 N N . GLN A 1 103 ? 5.451 -2.502 -14.912 1.00 95.62 103 GLN A N 1
ATOM 794 C CA . GLN A 1 103 ? 4.599 -2.024 -16.008 1.00 95.62 103 GLN A CA 1
ATOM 795 C C . GLN A 1 103 ? 5.093 -0.672 -16.535 1.00 95.62 103 GLN A C 1
ATOM 797 O O . GLN A 1 103 ? 5.210 -0.477 -17.745 1.00 95.62 103 GLN A O 1
ATOM 802 N N . TYR A 1 104 ? 5.466 0.240 -15.635 1.00 95.00 104 TYR A N 1
ATOM 803 C CA . TYR A 1 104 ? 6.038 1.532 -16.008 1.00 95.00 104 TYR A CA 1
ATOM 804 C C . TYR A 1 104 ? 7.397 1.432 -16.710 1.00 95.00 104 TYR A C 1
ATOM 806 O O . TYR A 1 104 ? 7.666 2.228 -17.614 1.00 95.00 104 TYR A O 1
ATOM 814 N N . ALA A 1 105 ? 8.257 0.500 -16.298 1.00 96.06 105 ALA A N 1
ATOM 815 C CA . ALA A 1 105 ? 9.549 0.256 -16.932 1.00 96.06 105 ALA A CA 1
ATOM 816 C C . ALA A 1 105 ? 9.376 -0.387 -18.315 1.00 96.06 105 ALA A C 1
ATOM 818 O O . ALA A 1 105 ? 9.927 0.107 -19.297 1.00 96.06 105 ALA A O 1
ATOM 819 N N . ALA A 1 106 ? 8.545 -1.426 -18.411 1.00 97.25 106 ALA A N 1
ATOM 820 C CA . ALA A 1 106 ? 8.230 -2.121 -19.653 1.00 97.25 106 ALA A CA 1
ATOM 821 C C . ALA A 1 106 ? 7.631 -1.170 -20.701 1.00 97.25 106 ALA A C 1
ATOM 823 O O . ALA A 1 106 ? 8.084 -1.158 -21.843 1.00 97.25 106 ALA A O 1
ATOM 824 N N . ALA A 1 107 ? 6.702 -0.291 -20.305 1.00 96.50 107 ALA A N 1
ATOM 825 C CA . ALA A 1 107 ? 6.139 0.725 -21.195 1.00 96.50 107 ALA A CA 1
ATOM 826 C C . ALA A 1 107 ? 7.200 1.710 -21.720 1.00 96.50 107 ALA A C 1
ATOM 828 O O . ALA A 1 107 ? 7.212 2.031 -22.908 1.00 96.50 107 ALA A O 1
ATOM 829 N N . ARG A 1 108 ? 8.128 2.160 -20.860 1.00 97.00 108 ARG A N 1
ATOM 830 C CA . ARG A 1 108 ? 9.223 3.067 -21.255 1.00 97.00 108 ARG A CA 1
ATOM 831 C C . ARG A 1 108 ? 10.225 2.404 -22.198 1.00 97.00 108 ARG A C 1
ATOM 833 O O . ARG A 1 108 ? 10.681 3.041 -23.141 1.00 97.00 108 ARG A O 1
ATOM 840 N N . LEU A 1 109 ? 10.544 1.135 -21.956 1.00 98.06 109 LEU A N 1
ATOM 841 C CA . LEU A 1 109 ? 11.493 0.354 -22.755 1.00 98.06 109 LEU A CA 1
ATOM 842 C C . LEU A 1 109 ? 10.847 -0.310 -23.981 1.00 98.06 109 LEU A C 1
ATOM 844 O O . LEU A 1 109 ? 11.551 -0.889 -24.804 1.00 98.06 109 LEU A O 1
ATOM 848 N N . ARG A 1 110 ? 9.517 -0.201 -24.123 1.00 97.88 110 ARG A N 1
ATOM 849 C CA . ARG A 1 110 ? 8.703 -0.870 -25.154 1.00 97.88 110 ARG A CA 1
ATOM 850 C C . ARG A 1 110 ? 8.859 -2.392 -25.125 1.00 97.88 110 ARG A C 1
ATOM 852 O O . ARG A 1 110 ? 8.873 -3.050 -26.162 1.00 97.88 110 ARG A O 1
ATOM 859 N N . TRP A 1 111 ? 8.982 -2.951 -23.927 1.00 97.81 111 TRP A N 1
ATOM 860 C CA . TRP A 1 111 ? 9.071 -4.390 -23.715 1.00 97.81 111 TRP A CA 1
ATOM 861 C C . TRP A 1 111 ? 7.683 -4.967 -23.435 1.00 97.81 111 TRP A C 1
ATOM 863 O O . TRP A 1 111 ? 6.989 -4.464 -22.550 1.00 97.81 111 TRP A O 1
ATOM 873 N N . PRO A 1 112 ? 7.255 -6.028 -24.139 1.00 97.56 112 PRO A N 1
ATOM 874 C CA . PRO A 1 112 ? 6.071 -6.780 -23.744 1.00 97.56 112 PRO A CA 1
ATOM 875 C C . PRO A 1 112 ? 6.306 -7.402 -22.362 1.00 97.56 112 PRO A C 1
ATOM 877 O O . PRO A 1 112 ? 7.194 -8.239 -22.209 1.00 97.56 112 PRO A O 1
ATOM 880 N N . LEU A 1 113 ? 5.538 -6.987 -21.347 1.00 96.06 113 LEU A N 1
ATOM 881 C CA . LEU A 1 113 ? 5.784 -7.390 -19.955 1.00 96.06 113 LEU A CA 1
ATOM 882 C C . LEU A 1 113 ? 5.698 -8.912 -19.763 1.00 96.06 113 LEU A C 1
ATOM 884 O O . LEU A 1 113 ? 6.441 -9.463 -18.960 1.00 96.06 113 LEU A O 1
ATOM 888 N N . GLN A 1 114 ? 4.867 -9.604 -20.549 1.00 96.69 114 GLN A N 1
ATOM 889 C CA . GLN A 1 114 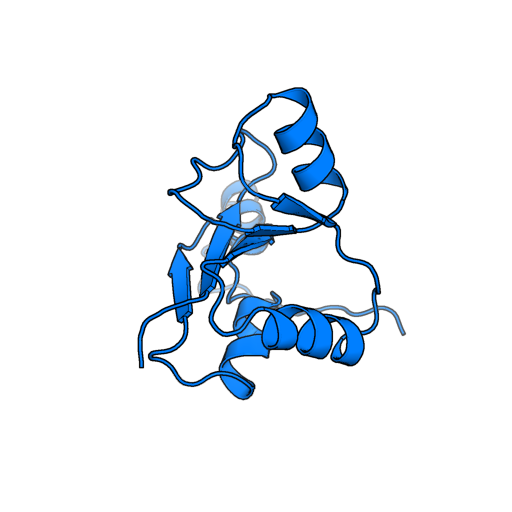? 4.767 -11.066 -20.539 1.00 96.69 114 GLN A CA 1
ATOM 890 C C . GLN A 1 114 ? 6.061 -11.790 -20.959 1.00 96.69 114 GLN A C 1
ATOM 892 O O . GLN A 1 114 ? 6.170 -12.996 -20.763 1.00 96.69 114 GLN A O 1
ATOM 897 N N . HIS A 1 115 ? 7.036 -11.080 -21.538 1.00 97.44 115 HIS A N 1
ATOM 898 C CA . HIS A 1 115 ? 8.352 -11.612 -21.907 1.00 97.44 115 HIS A CA 1
ATOM 899 C C . HIS A 1 115 ? 9.472 -11.158 -20.955 1.00 97.44 115 HIS A C 1
ATOM 901 O O . HIS A 1 115 ? 10.646 -11.399 -21.230 1.00 97.44 115 HIS A O 1
ATOM 907 N N . VAL A 1 116 ? 9.141 -10.480 -19.853 1.00 96.38 116 VAL A N 1
ATOM 908 C CA . VAL A 1 116 ? 10.118 -9.938 -18.901 1.00 96.38 116 VAL A CA 1
ATOM 909 C C . VAL A 1 116 ? 10.096 -10.757 -17.615 1.00 96.38 116 VAL A C 1
ATOM 911 O O . VAL A 1 116 ? 9.051 -10.935 -16.995 1.00 96.38 116 VAL A O 1
ATOM 914 N N . ALA A 1 117 ? 11.269 -11.207 -17.169 1.00 96.00 117 ALA A N 1
ATOM 915 C CA . ALA A 1 117 ? 11.423 -11.760 -15.830 1.00 96.00 117 ALA A CA 1
ATOM 916 C C . ALA A 1 117 ? 11.471 -10.622 -14.798 1.00 96.00 117 ALA A C 1
ATOM 918 O O . ALA A 1 117 ? 12.336 -9.748 -14.861 1.00 96.00 117 ALA A O 1
ATOM 919 N N . THR A 1 118 ? 10.552 -10.637 -13.833 1.00 95.12 118 THR A N 1
ATOM 920 C CA . THR A 1 118 ? 10.507 -9.659 -12.737 1.00 95.12 118 THR A CA 1
ATOM 921 C C . THR A 1 118 ? 10.986 -10.294 -11.440 1.00 95.12 118 THR A C 1
ATOM 923 O O . THR A 1 118 ? 10.469 -11.337 -11.040 1.00 95.12 118 THR A O 1
ATOM 926 N N . LEU A 1 119 ? 11.934 -9.654 -10.760 1.00 94.00 119 LEU A N 1
ATOM 927 C CA . LEU A 1 119 ? 12.540 -10.162 -9.530 1.00 94.00 119 LEU A CA 1
ATOM 928 C C . LEU A 1 119 ? 12.429 -9.111 -8.422 1.00 94.00 119 LEU A C 1
ATOM 930 O O . LEU A 1 119 ? 12.639 -7.925 -8.677 1.00 94.00 119 LEU A O 1
ATOM 934 N N . SER A 1 120 ? 12.133 -9.546 -7.196 1.00 90.75 120 SER A N 1
ATOM 935 C CA . SER A 1 120 ? 12.273 -8.693 -6.012 1.00 90.75 120 SER A CA 1
ATOM 936 C C . SER A 1 120 ? 13.711 -8.741 -5.503 1.00 90.75 120 SER A C 1
ATOM 938 O O . SER A 1 120 ? 14.300 -9.819 -5.409 1.00 90.75 120 SER A O 1
ATOM 940 N N . ALA A 1 121 ? 14.260 -7.584 -5.142 1.00 88.00 121 ALA A N 1
ATOM 941 C CA . ALA A 1 121 ? 15.562 -7.463 -4.500 1.00 88.00 121 ALA A CA 1
ATOM 942 C C . ALA A 1 121 ? 15.381 -6.831 -3.116 1.00 88.00 121 ALA A C 1
ATOM 944 O O . ALA A 1 121 ? 14.895 -5.708 -2.997 1.00 88.00 121 ALA A O 1
ATOM 945 N N . HIS A 1 122 ? 15.787 -7.552 -2.072 1.00 79.81 122 HIS A N 1
ATOM 946 C CA . HIS A 1 122 ? 15.788 -7.059 -0.697 1.00 79.81 122 HIS A CA 1
ATOM 947 C C . HIS A 1 122 ? 17.236 -6.953 -0.218 1.00 79.81 122 HIS A C 1
ATOM 949 O O . HIS A 1 122 ? 17.975 -7.938 -0.268 1.00 79.81 122 HIS A O 1
ATOM 955 N N . ALA A 1 123 ? 17.645 -5.760 0.220 1.00 68.19 123 ALA A N 1
ATOM 956 C CA . ALA A 1 123 ? 18.918 -5.591 0.909 1.00 68.19 123 ALA A CA 1
ATOM 957 C C . ALA A 1 123 ? 18.853 -6.345 2.249 1.00 68.19 123 ALA A C 1
ATOM 959 O O . ALA A 1 123 ? 17.842 -6.258 2.949 1.00 68.19 123 ALA A O 1
ATOM 960 N N . ARG A 1 124 ? 19.891 -7.129 2.548 1.00 55.78 124 ARG A N 1
ATOM 961 C CA . ARG A 1 124 ? 20.056 -7.816 3.836 1.00 55.78 124 ARG A CA 1
ATOM 962 C C . ARG A 1 124 ? 20.727 -6.900 4.844 1.00 55.78 124 ARG A C 1
ATOM 964 O O . ARG A 1 124 ? 21.602 -6.122 4.406 1.00 55.78 124 ARG A O 1
#

Foldseek 3Di:
DAAQEEEEEDEPDDQDQDDDFQEEEEAPVNLVVCVVVVRYPHHYHYDDDPDLVVNLVVVVVCQVGRYYYYWYAFCCPPHVVVVCPVVDDPNHYDYDGHHHPLNVVCVVVVHDSVPDDDDDDDDD

Radius of gyration: 15.1 Å; Cα contacts (8 Å, |Δi|>4): 188; chains: 1; bounding box: 37×34×40 Å

Mean predicted aligned error: 3.57 Å

Solvent-accessible surface area (backbone atoms only — not comparable to full-atom values): 7407 Å² total; per-residue (Å²): 123,74,65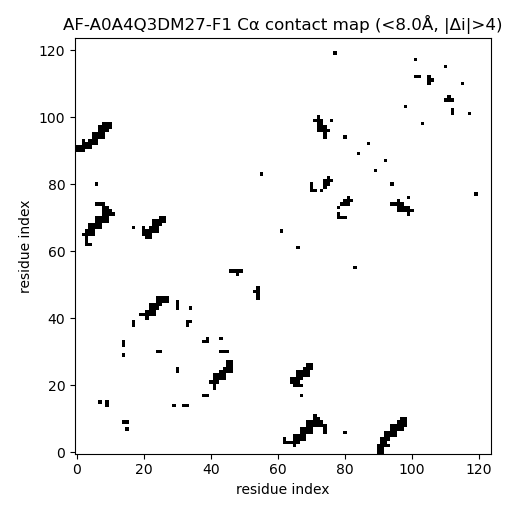,24,38,40,38,37,24,34,66,92,70,71,82,73,87,74,72,94,44,60,30,38,36,24,54,55,74,60,45,54,51,40,59,77,64,62,72,66,92,38,49,76,40,55,67,89,59,91,49,66,68,60,46,51,52,58,56,60,70,41,67,91,41,44,29,35,37,52,32,76,14,20,24,65,67,93,29,67,51,46,56,43,62,80,77,46,61,80,57,40,43,50,78,44,74,30,74,31,69,64,57,55,48,23,63,76,71,71,43,64,62,96,79,54,91,84,80,90,87,79,89,129